Protein AF-A0A645HDW0-F1 (afdb_monomer_lite)

InterPro domains:
  IPR029061 Thiamin diphosphate-binding fold [SSF52518] (2-67)

Structure (mmCIF, N/CA/C/O backbone):
data_AF-A0A645HDW0-F1
#
_entry.id   AF-A0A645HDW0-F1
#
loop_
_atom_site.group_PDB
_atom_site.id
_atom_site.type_symbol
_atom_site.label_atom_id
_atom_site.label_alt_id
_atom_site.label_comp_id
_atom_site.label_asym_id
_atom_site.label_entity_id
_atom_site.label_seq_id
_atom_site.pdbx_PDB_ins_code
_atom_site.Cartn_x
_atom_site.Cartn_y
_atom_site.Cartn_z
_atom_site.occupancy
_atom_site.B_iso_or_equiv
_atom_site.auth_seq_id
_atom_site.auth_comp_id
_atom_site.auth_asym_id
_atom_site.auth_atom_id
_atom_site.pdbx_PDB_model_num
ATOM 1 N N . MET A 1 1 ? -4.874 -3.396 20.997 1.00 77.81 1 MET A N 1
ATOM 2 C CA . MET A 1 1 ? -4.807 -3.545 22.455 1.00 77.81 1 MET A CA 1
ATOM 3 C C . MET A 1 1 ? -5.917 -4.468 22.916 1.00 77.81 1 MET A C 1
ATOM 5 O O . MET A 1 1 ? -7.064 -4.040 22.976 1.00 77.81 1 MET A O 1
ATOM 9 N N . PRO A 1 2 ? -5.611 -5.760 23.128 1.00 83.25 2 PRO A N 1
ATOM 10 C CA . PRO A 1 2 ? -6.564 -6.750 23.638 1.00 83.25 2 PRO A CA 1
ATOM 11 C C . PRO A 1 2 ? -7.333 -6.293 24.888 1.00 83.25 2 PRO A C 1
ATOM 13 O O . PRO A 1 2 ? -8.509 -6.604 25.029 1.00 83.25 2 PRO A O 1
ATOM 16 N N . GLU A 1 3 ? -6.698 -5.503 25.746 1.00 90.81 3 GLU A N 1
ATOM 17 C CA . GLU A 1 3 ? -7.264 -4.893 26.948 1.00 90.81 3 GLU A CA 1
ATOM 18 C C . GLU A 1 3 ? -8.461 -3.969 26.657 1.00 90.81 3 GLU A C 1
ATOM 20 O O . GLU A 1 3 ? -9.464 -4.039 27.361 1.00 90.81 3 GLU A O 1
ATOM 25 N N . LEU A 1 4 ? -8.449 -3.215 25.549 1.00 88.88 4 LEU A N 1
ATOM 26 C CA . LEU A 1 4 ? -9.583 -2.364 25.152 1.00 88.88 4 LEU A CA 1
ATOM 27 C C . LEU A 1 4 ? -10.845 -3.182 24.869 1.00 88.88 4 LEU A C 1
ATOM 29 O O . LEU A 1 4 ? -11.953 -2.720 25.132 1.00 88.88 4 LEU A O 1
ATOM 33 N N . LYS A 1 5 ? -10.683 -4.423 24.396 1.00 88.44 5 LYS A N 1
ATOM 34 C CA . LYS A 1 5 ? -11.807 -5.332 24.157 1.00 88.44 5 LYS A CA 1
ATOM 35 C C . LYS A 1 5 ? -12.502 -5.718 25.465 1.00 88.44 5 LYS A C 1
ATOM 37 O O . LYS A 1 5 ? -13.720 -5.863 25.472 1.00 88.44 5 LYS A O 1
ATOM 42 N N . ALA A 1 6 ? -11.752 -5.864 26.561 1.00 91.00 6 ALA A N 1
ATOM 43 C CA . ALA A 1 6 ? -12.318 -6.128 27.886 1.00 91.00 6 ALA A CA 1
ATOM 44 C C . ALA A 1 6 ? -13.088 -4.912 28.437 1.00 91.00 6 ALA A C 1
ATOM 46 O O . ALA A 1 6 ? -14.043 -5.083 29.188 1.00 91.00 6 ALA A O 1
ATOM 47 N N . GLU A 1 7 ? -12.724 -3.701 28.006 1.00 91.62 7 GLU A N 1
ATOM 48 C CA . GLU A 1 7 ? -13.426 -2.446 28.313 1.00 91.62 7 GLU A CA 1
ATOM 49 C C . GLU A 1 7 ? -14.611 -2.148 27.369 1.00 91.62 7 GLU A C 1
ATOM 51 O O . GLU A 1 7 ? -15.221 -1.084 27.469 1.00 91.62 7 GLU A O 1
ATOM 56 N N . GLY A 1 8 ? -14.929 -3.043 26.425 1.00 89.88 8 GLY A N 1
ATOM 57 C CA . GLY A 1 8 ? -15.980 -2.825 25.423 1.00 89.88 8 GLY A CA 1
ATOM 58 C C . GLY A 1 8 ? -15.625 -1.798 24.338 1.00 89.88 8 GLY A C 1
ATOM 59 O O . GLY A 1 8 ? -16.509 -1.353 23.612 1.00 89.88 8 GLY A O 1
ATOM 60 N N . LYS A 1 9 ? -14.348 -1.416 24.220 1.00 91.38 9 LYS A N 1
ATOM 61 C CA . LYS A 1 9 ? -13.822 -0.492 23.205 1.00 91.38 9 LYS A CA 1
ATOM 62 C C . LYS A 1 9 ? -13.184 -1.259 22.046 1.00 91.38 9 LYS A C 1
ATOM 64 O O . LYS A 1 9 ? -12.790 -2.419 22.181 1.00 91.38 9 LYS A O 1
ATOM 69 N N . ASN A 1 10 ? -13.015 -0.583 20.914 1.00 91.50 10 ASN A N 1
ATOM 70 C CA . ASN A 1 10 ? -12.318 -1.146 19.766 1.00 91.50 10 ASN A CA 1
ATOM 71 C C . ASN A 1 10 ? -10.828 -1.405 20.085 1.00 91.50 10 ASN A C 1
ATOM 73 O O . ASN A 1 10 ? -10.099 -0.468 20.423 1.00 91.50 10 ASN A O 1
ATOM 77 N N . PRO A 1 11 ? -10.337 -2.656 19.986 1.00 94.12 11 PRO A N 1
ATOM 78 C CA . PRO A 1 11 ? -8.941 -2.975 20.257 1.00 94.12 11 PRO A CA 1
ATOM 79 C C . PRO A 1 11 ? -7.992 -2.608 19.113 1.00 94.12 11 PRO A C 1
ATOM 81 O O . PRO A 1 11 ? -6.775 -2.650 19.309 1.00 94.12 11 PRO A O 1
ATOM 84 N N . PHE A 1 12 ? -8.494 -2.297 17.923 1.00 94.81 12 PHE A N 1
ATOM 85 C CA . PHE A 1 12 ? -7.687 -1.916 16.776 1.00 94.81 12 PHE A CA 1
ATOM 86 C C . PHE A 1 12 ? -7.568 -0.392 16.694 1.00 94.81 12 PHE A C 1
AT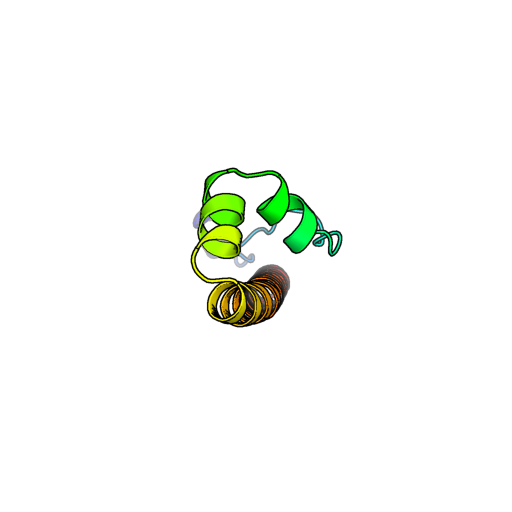OM 88 O O . PHE A 1 12 ? -8.560 0.320 16.598 1.00 94.81 12 PHE A O 1
ATOM 95 N N . ILE A 1 13 ? -6.332 0.110 16.710 1.00 93.62 13 ILE A N 1
ATOM 96 C CA . ILE A 1 13 ? -6.044 1.541 16.588 1.00 93.62 13 ILE A CA 1
ATOM 97 C C . ILE A 1 13 ? -5.167 1.742 15.358 1.00 93.62 13 ILE A C 1
ATOM 99 O O . ILE A 1 13 ? -4.045 1.234 15.297 1.00 93.62 13 ILE A O 1
ATOM 103 N N . LEU A 1 14 ? -5.666 2.511 14.393 1.00 95.38 14 LEU A N 1
ATOM 104 C CA . LEU A 1 14 ? -4.894 2.928 13.229 1.00 95.38 14 LEU A CA 1
ATOM 105 C C . LEU A 1 14 ? -4.112 4.206 13.558 1.00 95.38 14 LEU A C 1
ATOM 107 O O . LEU A 1 14 ? -4.681 5.290 13.619 1.00 95.38 14 LEU A O 1
ATOM 111 N N . THR A 1 15 ? -2.802 4.083 13.777 1.00 94.00 15 THR A N 1
ATOM 112 C CA . THR A 1 15 ? -1.927 5.221 14.125 1.00 94.00 15 THR A CA 1
ATOM 113 C C . THR A 1 15 ? -1.297 5.901 12.910 1.00 94.00 15 THR A C 1
ATOM 115 O O . THR A 1 15 ? -0.802 7.024 13.009 1.00 94.00 15 THR A O 1
ATOM 118 N N . SER A 1 16 ? -1.300 5.238 11.752 1.00 93.19 16 SER A N 1
ATOM 119 C CA . SER A 1 16 ? -0.785 5.802 10.506 1.00 93.19 16 SER A CA 1
ATOM 120 C C . SER A 1 16 ? -1.773 6.791 9.889 1.00 93.19 16 SER A C 1
ATOM 122 O O . SER A 1 16 ? -2.975 6.528 9.846 1.00 93.19 16 SER A O 1
ATOM 124 N N . LYS A 1 17 ? -1.247 7.881 9.324 1.00 92.00 17 LYS A N 1
ATOM 125 C CA . LYS A 1 17 ? -2.022 8.852 8.539 1.00 92.00 17 LYS A CA 1
ATOM 126 C C . LYS A 1 17 ? -2.530 8.252 7.221 1.00 92.00 17 LYS A C 1
ATOM 128 O O . LYS A 1 17 ? -2.138 7.151 6.833 1.00 92.00 17 LYS A O 1
ATOM 133 N N . GLU A 1 18 ? -3.392 8.999 6.536 1.00 91.81 18 GLU A N 1
ATOM 134 C CA . GLU A 1 18 ? -3.845 8.656 5.187 1.00 91.81 18 GLU A CA 1
ATOM 135 C C . GLU A 1 18 ? -2.664 8.579 4.195 1.00 91.81 18 GLU A C 1
ATOM 137 O O . GLU A 1 18 ? -1.723 9.376 4.296 1.00 91.81 18 GLU A O 1
ATOM 142 N N . PRO A 1 19 ? -2.680 7.624 3.242 1.00 92.81 19 PRO A N 1
ATOM 143 C CA . PRO A 1 19 ? -1.672 7.545 2.191 1.00 92.81 19 PRO A CA 1
ATOM 144 C C . PRO A 1 19 ? -1.660 8.817 1.334 1.00 92.81 19 PRO A C 1
ATOM 146 O O . PRO A 1 19 ? -2.708 9.327 0.956 1.00 92.81 19 PRO A O 1
ATOM 149 N N . ASN A 1 20 ? -0.474 9.290 0.953 1.00 92.19 20 ASN A N 1
ATOM 150 C CA . ASN A 1 20 ? -0.299 10.508 0.148 1.00 92.19 20 ASN A CA 1
ATOM 151 C C . ASN A 1 20 ? -0.392 10.280 -1.378 1.00 92.19 20 ASN A C 1
ATOM 153 O O . ASN A 1 20 ? -0.144 11.203 -2.148 1.00 92.19 20 ASN A O 1
ATOM 157 N N . GLY A 1 21 ? -0.689 9.055 -1.822 1.00 89.50 21 GLY A N 1
ATOM 158 C CA . GLY A 1 21 ? -0.761 8.692 -3.243 1.00 89.50 21 GLY A CA 1
ATOM 159 C C . GLY A 1 21 ? 0.588 8.467 -3.942 1.00 89.50 21 GLY A C 1
ATOM 160 O O . GLY A 1 21 ? 0.591 8.085 -5.106 1.00 89.50 21 GLY A O 1
ATOM 161 N N . GLN A 1 22 ? 1.723 8.621 -3.253 1.00 93.81 22 GLN A N 1
ATOM 162 C CA . GLN A 1 22 ? 3.074 8.554 -3.839 1.00 93.81 22 GLN A CA 1
ATOM 163 C C . GLN A 1 22 ? 3.703 7.151 -3.751 1.00 93.81 22 GLN A C 1
ATOM 165 O O . GLN A 1 22 ? 4.913 7.003 -3.583 1.00 93.81 22 GLN A O 1
ATOM 170 N N . LEU A 1 23 ? 2.891 6.089 -3.818 1.00 93.88 23 LEU A N 1
ATOM 171 C CA . LEU A 1 23 ? 3.398 4.718 -3.675 1.00 93.88 23 LEU A CA 1
ATOM 172 C C . LEU A 1 23 ? 4.356 4.351 -4.814 1.00 93.88 23 LEU A C 1
ATOM 174 O O . LEU A 1 23 ? 5.397 3.757 -4.552 1.00 93.88 23 LEU A O 1
ATOM 178 N N . LEU A 1 24 ? 4.029 4.713 -6.059 1.00 93.12 24 LEU A N 1
ATOM 179 C CA . LEU A 1 24 ? 4.900 4.426 -7.198 1.00 93.12 24 LEU A CA 1
ATOM 180 C C . LEU A 1 24 ? 6.243 5.158 -7.078 1.00 93.12 24 LEU A C 1
ATOM 182 O O . LEU A 1 24 ? 7.281 4.547 -7.314 1.00 93.12 24 LEU A O 1
ATOM 186 N N . ASP A 1 25 ? 6.231 6.421 -6.644 1.00 95.00 25 ASP A N 1
ATOM 187 C CA . ASP A 1 25 ? 7.451 7.203 -6.418 1.00 95.00 25 ASP A CA 1
ATOM 188 C C . ASP A 1 25 ? 8.322 6.557 -5.334 1.00 95.00 25 ASP A C 1
ATOM 190 O O . ASP A 1 25 ? 9.526 6.374 -5.521 1.00 95.00 25 ASP A O 1
ATOM 194 N N . PHE A 1 26 ? 7.699 6.117 -4.233 1.00 94.88 26 PHE A N 1
ATOM 195 C CA . PHE A 1 26 ? 8.371 5.340 -3.193 1.00 94.88 26 PHE A CA 1
ATOM 196 C C . PHE A 1 26 ? 8.984 4.050 -3.754 1.00 94.88 26 PHE A C 1
ATOM 198 O O . PHE A 1 26 ? 10.138 3.739 -3.465 1.00 94.88 26 PHE A O 1
ATOM 205 N N . MET A 1 27 ? 8.247 3.305 -4.584 1.00 95.31 27 MET A N 1
ATOM 206 C CA . MET A 1 27 ? 8.761 2.081 -5.196 1.00 95.31 27 MET A CA 1
ATOM 207 C C . MET A 1 27 ? 9.941 2.380 -6.131 1.00 95.31 27 MET A C 1
ATOM 209 O O . MET A 1 27 ? 10.955 1.694 -6.072 1.00 95.31 27 MET A O 1
ATOM 213 N N . MET A 1 28 ? 9.871 3.416 -6.964 1.00 93.88 28 MET A N 1
ATOM 214 C CA . MET A 1 28 ? 10.960 3.750 -7.891 1.00 93.88 28 MET A CA 1
ATOM 215 C C . MET A 1 28 ? 12.216 4.292 -7.192 1.00 93.88 28 MET A C 1
ATOM 217 O O . MET A 1 28 ? 13.301 4.202 -7.763 1.00 93.88 28 MET A O 1
ATOM 221 N N . GLY A 1 29 ? 12.103 4.770 -5.949 1.00 95.50 29 GLY A N 1
ATOM 222 C CA . GLY A 1 29 ? 13.247 5.121 -5.100 1.00 95.50 29 GLY A CA 1
ATOM 223 C C . GLY A 1 29 ? 14.061 3.923 -4.589 1.00 95.50 29 GLY A C 1
ATOM 224 O O . GLY A 1 29 ? 15.166 4.102 -4.082 1.00 95.50 29 GLY A O 1
ATOM 225 N N . GLU A 1 30 ? 13.553 2.698 -4.734 1.00 96.81 30 GLU A N 1
ATOM 226 C CA . GLU A 1 30 ? 14.167 1.482 -4.202 1.00 96.81 30 GLU A CA 1
ATOM 227 C C . GLU A 1 30 ? 14.725 0.595 -5.328 1.00 96.81 30 GLU A C 1
ATOM 229 O O . GLU A 1 30 ? 14.008 0.161 -6.238 1.00 96.81 30 GLU A O 1
ATOM 234 N N . THR A 1 31 ? 16.001 0.206 -5.224 1.00 96.12 31 THR A N 1
ATOM 235 C CA . THR A 1 31 ? 16.699 -0.610 -6.240 1.00 96.12 31 THR A CA 1
ATOM 236 C C . THR A 1 31 ? 15.982 -1.924 -6.568 1.00 96.12 31 THR A C 1
ATOM 238 O O . THR A 1 31 ? 16.032 -2.393 -7.708 1.00 96.12 31 THR A O 1
ATOM 241 N N . ARG A 1 32 ? 15.285 -2.522 -5.591 1.00 94.50 32 ARG A N 1
ATOM 242 C CA . ARG A 1 32 ? 14.541 -3.783 -5.765 1.00 94.50 32 ARG A CA 1
ATOM 243 C C . ARG A 1 32 ? 13.398 -3.678 -6.778 1.00 94.50 32 ARG A C 1
ATOM 245 O O . ARG A 1 32 ? 13.157 -4.637 -7.503 1.00 94.50 32 ARG A O 1
ATOM 252 N N . PHE A 1 33 ? 12.730 -2.527 -6.870 1.00 95.75 33 PHE A N 1
ATOM 253 C CA . PHE A 1 33 ? 11.658 -2.316 -7.844 1.00 95.75 33 PHE A CA 1
ATOM 254 C C . PHE A 1 33 ? 12.217 -1.777 -9.161 1.00 95.75 33 PHE A C 1
ATOM 256 O O . PHE A 1 33 ? 11.823 -2.255 -10.220 1.00 95.75 33 PHE A O 1
ATOM 263 N N . ALA A 1 34 ? 13.214 -0.886 -9.112 1.00 93.38 34 ALA A N 1
ATOM 26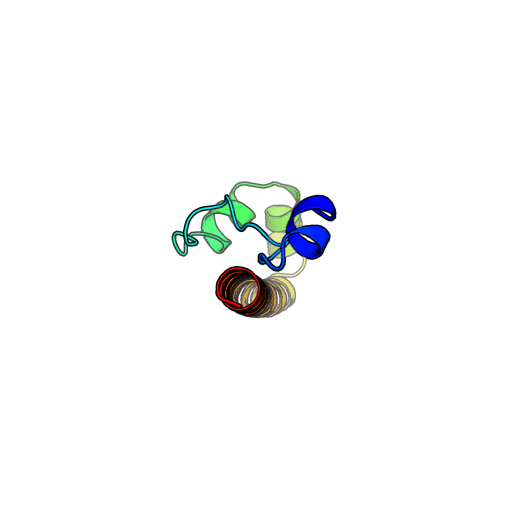4 C 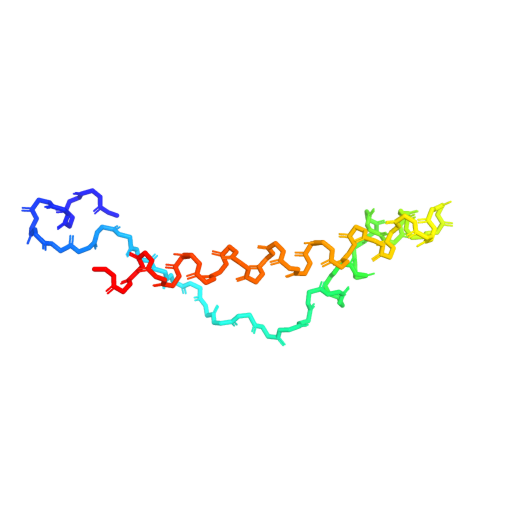CA . ALA A 1 34 ? 13.896 -0.402 -10.315 1.00 93.38 34 ALA A CA 1
ATOM 265 C C . ALA A 1 34 ? 14.539 -1.544 -11.131 1.00 93.38 34 ALA A C 1
ATOM 267 O O . ALA A 1 34 ? 14.476 -1.555 -12.361 1.00 93.38 34 ALA A O 1
ATOM 268 N N . SER A 1 35 ? 15.111 -2.547 -10.454 1.00 95.50 35 SER A N 1
ATOM 269 C CA . SER A 1 35 ? 15.684 -3.732 -11.108 1.00 95.50 35 SER A CA 1
ATOM 270 C C . SER A 1 35 ? 14.624 -4.565 -11.833 1.00 95.50 35 SER A C 1
ATOM 272 O O . SER A 1 35 ? 14.869 -5.003 -12.956 1.00 95.50 35 SER A O 1
ATOM 274 N N . LEU A 1 36 ? 13.441 -4.741 -11.231 1.00 95.06 36 LEU A N 1
ATOM 275 C CA . LEU A 1 36 ? 12.310 -5.440 -11.847 1.00 95.06 36 LEU A CA 1
ATOM 276 C C . LEU A 1 36 ? 11.828 -4.706 -13.104 1.00 95.06 36 LEU A C 1
ATOM 278 O O . LEU A 1 36 ? 11.691 -5.334 -14.149 1.00 95.06 36 LEU A O 1
ATOM 282 N N . THR A 1 37 ? 11.652 -3.384 -13.030 1.00 94.81 37 THR A N 1
ATOM 283 C CA . THR A 1 37 ? 11.224 -2.556 -14.170 1.00 94.81 37 THR A CA 1
ATOM 284 C C . THR A 1 37 ? 12.206 -2.621 -15.334 1.00 94.81 37 THR A C 1
ATOM 286 O O . THR A 1 37 ? 11.790 -2.658 -16.488 1.00 94.81 37 THR A O 1
ATOM 289 N N . ARG A 1 38 ? 13.514 -2.669 -15.054 1.00 94.69 38 ARG A N 1
ATOM 290 C CA . ARG A 1 38 ? 14.545 -2.746 -16.097 1.00 94.69 38 ARG A CA 1
ATOM 291 C C . ARG A 1 38 ? 14.540 -4.084 -16.836 1.00 94.69 38 ARG A C 1
ATOM 293 O O . ARG A 1 38 ? 14.791 -4.104 -18.035 1.00 94.69 38 ARG A O 1
ATOM 300 N N . ILE A 1 39 ? 14.323 -5.188 -16.121 1.00 96.88 39 ILE A N 1
ATOM 301 C CA . ILE A 1 39 ? 14.399 -6.539 -16.698 1.00 96.88 39 ILE A CA 1
ATOM 302 C C . ILE A 1 39 ? 13.050 -6.945 -17.313 1.00 96.88 39 ILE A C 1
ATOM 304 O O . ILE A 1 39 ? 13.019 -7.577 -18.365 1.00 96.88 39 ILE A O 1
ATOM 308 N N . PHE A 1 40 ? 11.938 -6.558 -16.683 1.00 97.31 40 PHE A N 1
ATOM 309 C CA . PHE A 1 40 ? 10.581 -6.964 -17.051 1.00 97.31 40 PHE A CA 1
ATOM 310 C C . PHE A 1 40 ? 9.608 -5.768 -17.008 1.00 97.31 40 PHE A C 1
ATOM 312 O O . PHE A 1 40 ? 8.746 -5.710 -16.128 1.00 97.31 40 PHE A O 1
ATOM 319 N N . PRO A 1 41 ? 9.716 -4.803 -17.939 1.00 95.75 41 PRO A N 1
ATOM 320 C CA . PRO A 1 41 ? 8.962 -3.546 -17.877 1.00 95.75 41 PRO A CA 1
ATOM 321 C C . PRO A 1 41 ? 7.438 -3.737 -17.917 1.00 95.75 41 PRO A C 1
ATOM 323 O O . PRO A 1 41 ? 6.723 -3.137 -17.114 1.00 95.75 41 PRO A O 1
ATOM 326 N N . GLU A 1 42 ? 6.933 -4.616 -18.787 1.00 97.31 42 GLU A N 1
ATOM 327 C CA . GLU A 1 42 ? 5.489 -4.878 -18.900 1.00 97.31 42 GLU A CA 1
ATOM 328 C C . GLU A 1 42 ? 4.927 -5.545 -17.639 1.00 97.31 42 GLU A C 1
ATOM 330 O O . GLU A 1 42 ? 3.893 -5.134 -17.111 1.00 97.31 42 GLU A O 1
ATOM 335 N N . THR A 1 43 ? 5.651 -6.526 -17.093 1.00 96.94 43 THR A N 1
ATOM 336 C CA . THR A 1 43 ? 5.274 -7.191 -15.840 1.00 96.94 43 THR A CA 1
ATOM 337 C C . THR A 1 43 ? 5.315 -6.221 -14.664 1.00 96.94 43 THR A C 1
ATOM 339 O O . THR A 1 43 ? 4.404 -6.215 -13.840 1.00 96.94 43 THR A O 1
ATOM 342 N N . ALA A 1 44 ? 6.335 -5.361 -14.595 1.00 97.00 44 ALA A N 1
ATOM 343 C CA . ALA A 1 44 ? 6.456 -4.351 -13.550 1.00 97.00 44 ALA A CA 1
ATOM 344 C C . ALA A 1 44 ? 5.258 -3.391 -13.557 1.00 97.00 44 ALA A C 1
ATOM 346 O O . ALA A 1 44 ? 4.692 -3.112 -12.504 1.00 97.00 44 ALA A O 1
ATOM 347 N N . LYS A 1 45 ? 4.811 -2.953 -14.741 1.00 95.69 45 LYS A N 1
ATOM 348 C CA . LYS A 1 45 ? 3.634 -2.088 -14.884 1.00 95.69 45 LYS A CA 1
ATOM 349 C C . LYS A 1 45 ? 2.365 -2.731 -14.316 1.00 95.69 45 LYS A C 1
ATOM 351 O O . LYS A 1 45 ? 1.631 -2.061 -13.591 1.00 95.69 45 LYS A O 1
ATOM 356 N N . VAL A 1 46 ? 2.124 -4.011 -14.611 1.00 97.75 46 VAL A N 1
ATOM 357 C CA . VAL A 1 46 ? 0.974 -4.757 -14.068 1.00 97.75 46 VAL A CA 1
ATOM 358 C C . VAL A 1 46 ? 1.086 -4.883 -12.548 1.00 97.75 46 VAL A C 1
ATOM 360 O O . VAL A 1 46 ? 0.171 -4.492 -11.827 1.00 97.75 46 VAL A O 1
ATOM 363 N N . LEU A 1 47 ? 2.240 -5.330 -12.049 1.00 97.44 47 LEU A N 1
ATOM 364 C CA . LEU A 1 47 ? 2.464 -5.544 -10.618 1.00 97.44 47 LEU A CA 1
ATOM 365 C C . LEU A 1 47 ? 2.366 -4.251 -9.797 1.00 97.44 47 LEU A C 1
ATOM 367 O O . LEU A 1 47 ? 1.873 -4.275 -8.672 1.00 97.44 47 LEU A O 1
ATOM 371 N N . PHE A 1 48 ? 2.809 -3.111 -10.331 1.00 96.25 48 PHE A N 1
ATOM 372 C CA . PHE A 1 48 ? 2.689 -1.829 -9.632 1.00 96.25 48 PHE A CA 1
ATOM 373 C C . PHE A 1 48 ? 1.249 -1.321 -9.589 1.00 96.25 48 PHE A C 1
ATOM 375 O O . PHE A 1 48 ? 0.840 -0.762 -8.571 1.00 96.25 48 PHE A O 1
ATOM 382 N N . ALA A 1 49 ? 0.458 -1.554 -10.640 1.00 95.88 49 ALA A N 1
ATOM 383 C CA . ALA A 1 49 ? -0.970 -1.247 -10.617 1.00 95.88 49 ALA A CA 1
ATOM 384 C C . ALA A 1 49 ? -1.709 -2.103 -9.571 1.00 95.88 49 ALA A C 1
ATOM 386 O O . ALA A 1 49 ? -2.474 -1.571 -8.764 1.00 95.88 49 ALA A O 1
ATOM 387 N N . GLU A 1 50 ? 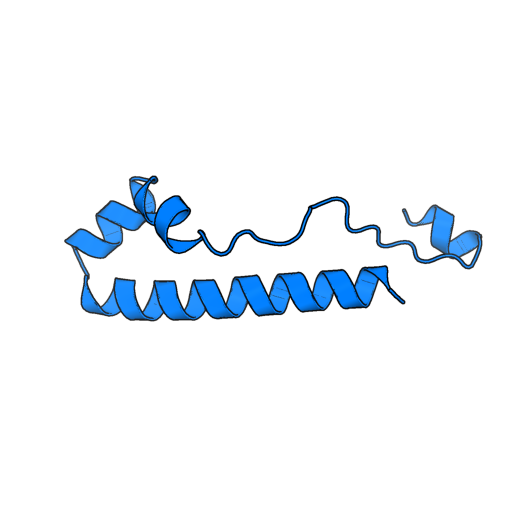-1.417 -3.405 -9.518 1.00 97.50 50 GLU A N 1
ATOM 388 C CA . GLU A 1 50 ? -1.964 -4.311 -8.501 1.00 97.50 50 GLU A CA 1
ATOM 389 C C . GLU A 1 50 ? -1.535 -3.911 -7.083 1.00 97.50 50 GLU A C 1
ATOM 391 O O . GLU A 1 50 ? -2.356 -3.900 -6.163 1.00 97.50 50 GLU A O 1
ATOM 396 N N . ALA A 1 51 ? -0.270 -3.520 -6.895 1.00 96.62 51 ALA A N 1
ATOM 397 C CA . ALA A 1 51 ? 0.234 -3.046 -5.609 1.00 96.62 51 ALA A CA 1
ATOM 398 C C . ALA A 1 51 ? -0.489 -1.773 -5.143 1.00 96.62 51 ALA A C 1
ATOM 400 O O . ALA A 1 51 ? -0.866 -1.682 -3.973 1.00 96.62 51 ALA A O 1
ATOM 401 N N . GLN A 1 52 ? -0.739 -0.821 -6.048 1.00 94.88 52 GLN A N 1
ATOM 402 C CA . GLN A 1 52 ? -1.500 0.396 -5.757 1.00 94.88 52 GLN A CA 1
ATOM 403 C C . GLN A 1 52 ? -2.911 0.068 -5.262 1.00 94.88 52 GLN A C 1
ATOM 405 O O . GLN A 1 52 ? -3.343 0.571 -4.220 1.00 94.88 52 GLN A O 1
ATOM 410 N N . GLU A 1 53 ? -3.619 -0.802 -5.982 1.00 96.00 53 GLU A N 1
ATOM 411 C CA . GLU A 1 53 ? -4.967 -1.221 -5.613 1.00 96.00 53 GLU A CA 1
ATOM 412 C C . GLU A 1 53 ? -4.973 -1.977 -4.277 1.00 96.00 53 GLU A C 1
ATOM 414 O O . GLU A 1 53 ? -5.802 -1.710 -3.401 1.00 96.00 53 GLU A O 1
ATOM 419 N N . PHE A 1 54 ? -4.020 -2.888 -4.083 1.00 96.94 54 PHE A N 1
ATOM 420 C CA . PHE A 1 54 ? -3.882 -3.658 -2.854 1.00 96.94 54 PHE A CA 1
ATOM 421 C C . PHE A 1 54 ? -3.616 -2.762 -1.640 1.00 96.94 54 PHE A C 1
ATOM 423 O O . PHE A 1 54 ? -4.280 -2.904 -0.610 1.00 96.94 54 PHE A O 1
ATOM 430 N N . CYS A 1 55 ? -2.687 -1.810 -1.751 1.00 96.38 55 CYS A N 1
ATOM 431 C CA . CYS A 1 55 ? -2.377 -0.860 -0.685 1.00 96.38 55 CYS A CA 1
ATOM 432 C C . CYS A 1 55 ? -3.591 0.006 -0.325 1.00 96.38 55 CYS A C 1
ATOM 434 O O . CYS A 1 55 ? -3.887 0.171 0.862 1.00 96.38 55 CYS A O 1
ATOM 436 N N . ALA A 1 56 ? -4.336 0.492 -1.323 1.00 94.31 56 ALA A N 1
ATOM 437 C CA . ALA A 1 56 ? -5.557 1.265 -1.102 1.00 94.31 56 ALA A CA 1
ATOM 438 C C . ALA A 1 56 ? -6.640 0.437 -0.386 1.00 94.31 56 ALA A C 1
ATOM 440 O O . ALA A 1 56 ? -7.186 0.873 0.631 1.00 94.31 56 ALA A O 1
ATOM 441 N N . LYS A 1 57 ? -6.901 -0.794 -0.852 1.00 96.62 57 LYS A N 1
ATOM 442 C CA . LYS A 1 57 ? -7.853 -1.725 -0.219 1.00 96.62 57 LYS A CA 1
ATOM 443 C C . LYS A 1 57 ? -7.459 -2.050 1.219 1.00 96.62 57 LYS A C 1
ATOM 445 O O . LYS A 1 57 ? -8.301 -2.030 2.115 1.00 96.62 57 LYS A O 1
ATOM 450 N N . ARG A 1 58 ? -6.175 -2.324 1.461 1.00 96.88 58 ARG A N 1
ATOM 451 C CA . ARG A 1 58 ? -5.649 -2.634 2.794 1.00 96.88 58 ARG A CA 1
ATOM 452 C C . ARG A 1 58 ? -5.833 -1.466 3.758 1.00 96.88 58 ARG A C 1
ATOM 454 O O . ARG A 1 58 ? -6.294 -1.686 4.875 1.00 96.88 58 ARG A O 1
ATOM 461 N N . TYR A 1 59 ? -5.530 -0.243 3.324 1.00 96.50 59 TYR A N 1
ATOM 462 C CA . TYR A 1 59 ? -5.759 0.949 4.138 1.00 96.50 59 TYR A CA 1
ATOM 463 C C . TYR A 1 59 ? -7.246 1.143 4.455 1.00 96.50 59 TYR A C 1
ATOM 465 O O . TYR A 1 59 ? -7.602 1.324 5.617 1.00 96.50 59 TYR A O 1
ATOM 473 N N . ALA A 1 60 ? -8.126 1.024 3.455 1.00 95.75 60 ALA A N 1
ATOM 474 C CA . ALA A 1 60 ? -9.571 1.136 3.656 1.00 95.75 60 ALA A CA 1
ATOM 475 C C . ALA A 1 60 ? -10.103 0.098 4.659 1.00 95.75 60 ALA A C 1
ATOM 477 O O . ALA A 1 60 ? -10.948 0.417 5.492 1.00 95.75 60 ALA A O 1
ATOM 478 N N . ASN A 1 61 ? -9.578 -1.129 4.625 1.00 96.94 61 ASN A N 1
ATOM 479 C CA . ASN A 1 61 ? -9.923 -2.162 5.599 1.00 96.94 61 ASN A CA 1
ATOM 480 C C . ASN A 1 61 ? -9.464 -1.792 7.013 1.00 96.94 61 ASN A C 1
ATOM 482 O O . ASN A 1 61 ? -10.234 -1.950 7.954 1.00 96.94 61 ASN A O 1
ATOM 486 N N . TYR A 1 62 ? -8.248 -1.267 7.177 1.00 96.88 62 TYR A N 1
ATOM 487 C CA . TYR A 1 62 ? -7.776 -0.803 8.482 1.00 96.88 62 TYR A CA 1
ATOM 488 C C . TYR A 1 62 ? -8.575 0.388 9.006 1.00 96.88 62 TYR A C 1
ATOM 490 O O . TYR A 1 62 ? -8.903 0.410 10.187 1.00 96.88 62 TYR A O 1
ATOM 498 N N . LYS A 1 63 ? -8.950 1.336 8.145 1.00 96.19 63 LYS A N 1
ATOM 499 C CA . LYS A 1 63 ? -9.813 2.458 8.529 1.00 96.19 63 LYS A CA 1
ATOM 500 C C . LYS A 1 63 ? -11.164 1.959 9.047 1.00 96.19 63 LYS A C 1
ATOM 502 O O . LYS A 1 63 ? -11.533 2.283 10.168 1.00 96.19 63 LYS A O 1
ATOM 507 N N . LYS A 1 64 ? -11.812 1.045 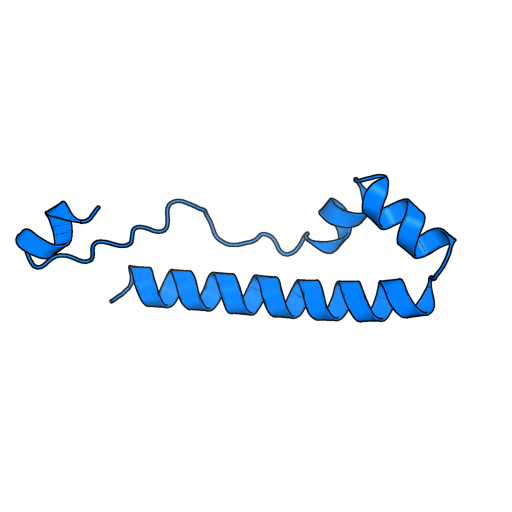8.313 1.00 95.50 64 LYS A N 1
ATOM 508 C CA . LYS A 1 64 ? -13.051 0.386 8.762 1.00 95.50 64 LYS A CA 1
ATOM 509 C C . LYS A 1 64 ? -12.880 -0.343 10.092 1.00 95.50 64 LYS A C 1
ATOM 511 O O . LYS A 1 64 ? -13.744 -0.231 10.944 1.00 95.50 64 LYS A O 1
ATOM 516 N N . LEU A 1 65 ? -11.784 -1.081 10.276 1.00 95.00 65 LEU A N 1
ATOM 517 C CA . LEU A 1 65 ? -11.512 -1.785 11.533 1.00 95.00 65 LEU A CA 1
ATOM 518 C C . LEU A 1 65 ? -11.292 -0.833 12.708 1.00 95.00 65 LEU A C 1
ATOM 520 O O . LEU A 1 65 ? -11.576 -1.232 13.824 1.00 95.00 65 LEU A O 1
ATOM 524 N N . ALA A 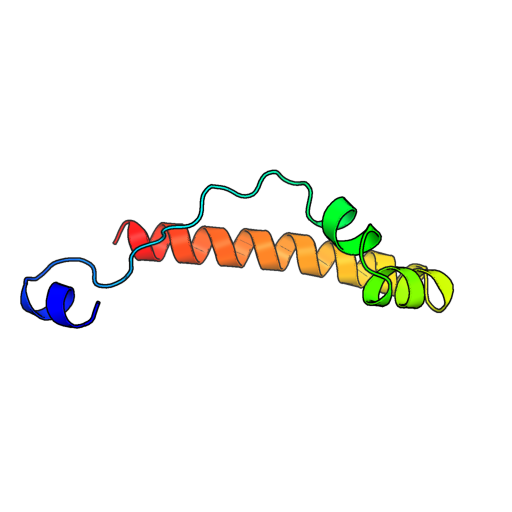1 66 ? -10.780 0.377 12.484 1.00 94.19 66 ALA A N 1
ATOM 525 C CA . ALA A 1 66 ? -10.570 1.376 13.535 1.00 94.19 66 ALA A CA 1
ATOM 526 C C . ALA A 1 66 ? -11.842 2.173 13.873 1.00 94.19 66 ALA A C 1
ATOM 528 O O . ALA A 1 66 ? -11.939 2.730 14.960 1.00 94.19 66 ALA A O 1
ATOM 529 N N . GLU A 1 67 ? -12.798 2.231 12.945 1.00 91.88 67 GLU A N 1
ATOM 530 C CA . GLU A 1 67 ? -14.090 2.919 13.095 1.00 91.88 67 GLU A CA 1
ATOM 531 C C . GLU A 1 67 ? -15.204 2.009 13.656 1.00 91.88 67 GLU A C 1
ATOM 533 O O . GLU A 1 67 ? -16.324 2.476 13.856 1.00 91.88 67 GLU A O 1
ATOM 538 N N . GLN A 1 68 ? -14.908 0.723 13.885 1.00 83.69 68 GLN A N 1
ATOM 539 C CA . GLN A 1 68 ? -15.824 -0.272 14.467 1.00 83.69 68 GLN A CA 1
ATOM 540 C C . GLN A 1 68 ? -16.106 -0.067 15.954 1.00 83.69 68 GLN A C 1
ATOM 542 O O . GLN A 1 68 ? -15.197 0.412 16.672 1.00 83.69 68 GLN A O 1
#

Secondary structure (DSSP, 8-state):
-HHHHHTTS-S----SPPP-S-HHHHHHTSHHHHHHHHH-HHHHHHHHHHHHHHHHHHHHHHHHHH--

Sequence (68 aa):
MPELKAEGKNPFILTSKEPNGQLLDFMMGETRFASLTRIFPETAKVLFAEAQEFCAKRYANYKKLAEQ

pLDDT: mean 94.01, std 3.52, range [77.81, 97.75]

Radius of gyration: 16.86 Å; chains: 1; bounding box: 33×18×47 Å

Foldseek 3Di:
DVVCVVVVHQPQDDPDDDDPLCVVVVQCVDPVLVVCCVVPVVVSVVVVVVVSVVVVVVVVVSVVSNVD

Organism: NCBI:txid1076179